Protein AF-A0A945L6Y2-F1 (afdb_monomer_lite)

Sequence (83 aa):
MNNNKSHMKFSGLYKGLLAFAVAGAPGLMAQDDDEKVFELSPFSISADDNEGYRALSTLAGTRLKTPLTDIAGAVQVVTEQFL

Foldseek 3Di:
DDDDDDDDDPDPPVVVVVVVVVVPPPPPPPDDPDPDDDDDDDDDDDPDCADQQDDQFDCPPPVDTGGPVPDPDDDDDGDPNND

Structure (mmCIF, N/CA/C/O backbone):
data_AF-A0A945L6Y2-F1
#
_entry.id   AF-A0A945L6Y2-F1
#
loop_
_atom_site.group_PDB
_atom_site.id
_atom_site.type_symbol
_atom_site.label_atom_id
_atom_site.label_alt_id
_atom_site.label_comp_id
_atom_site.label_asym_id
_atom_site.label_entity_id
_atom_site.label_seq_id
_atom_site.pdbx_PDB_ins_code
_atom_site.Cartn_x
_atom_site.Cartn_y
_atom_site.Cartn_z
_atom_site.occupancy
_atom_site.B_iso_or_equiv
_atom_site.auth_seq_id
_atom_site.auth_comp_id
_atom_site.auth_asym_id
_atom_site.auth_atom_id
_atom_site.pdbx_PDB_model_num
ATOM 1 N N . MET A 1 1 ? 16.966 10.640 -93.439 1.00 38.88 1 MET A N 1
ATOM 2 C CA . MET A 1 1 ? 16.850 11.179 -92.067 1.00 38.88 1 MET A CA 1
ATOM 3 C C . MET A 1 1 ? 15.414 11.022 -91.603 1.00 38.88 1 MET A C 1
ATOM 5 O O . MET A 1 1 ? 14.557 11.690 -92.157 1.00 38.88 1 MET A O 1
ATOM 9 N N . ASN A 1 2 ? 15.145 10.125 -90.653 1.00 44.22 2 ASN A N 1
ATOM 10 C CA . ASN A 1 2 ? 13.837 10.011 -90.007 1.00 44.22 2 ASN A CA 1
ATOM 11 C C . ASN A 1 2 ? 14.067 10.050 -88.494 1.00 44.22 2 ASN A C 1
ATOM 13 O O . ASN A 1 2 ? 14.774 9.199 -87.957 1.00 44.22 2 ASN A O 1
ATOM 17 N N . ASN A 1 3 ? 13.514 11.064 -87.828 1.00 57.78 3 ASN A N 1
ATOM 18 C CA . ASN A 1 3 ? 13.828 11.403 -86.443 1.00 57.78 3 ASN A CA 1
ATOM 19 C C . ASN A 1 3 ? 12.572 11.195 -85.586 1.00 57.78 3 ASN A C 1
ATOM 21 O O . ASN A 1 3 ? 11.832 12.142 -85.333 1.00 57.78 3 ASN A O 1
ATOM 25 N N . ASN A 1 4 ? 12.318 9.968 -85.133 1.00 56.22 4 ASN A N 1
ATOM 26 C CA . ASN A 1 4 ? 11.300 9.717 -84.112 1.00 56.22 4 ASN A CA 1
ATOM 27 C C . ASN A 1 4 ? 11.993 9.557 -82.752 1.00 56.22 4 ASN A C 1
ATOM 29 O O . ASN A 1 4 ? 12.600 8.523 -82.481 1.00 56.22 4 ASN A O 1
ATOM 33 N N . LYS A 1 5 ? 11.937 10.593 -81.908 1.00 58.41 5 LYS A N 1
ATOM 34 C CA . LYS A 1 5 ? 12.328 10.500 -80.494 1.00 58.41 5 LYS A CA 1
ATOM 35 C C . LYS A 1 5 ? 11.086 10.176 -79.667 1.00 58.41 5 LYS A C 1
ATOM 37 O O . LYS A 1 5 ? 10.269 11.052 -79.394 1.00 58.41 5 LYS A O 1
ATOM 42 N N . SER A 1 6 ? 10.972 8.920 -79.245 1.00 59.06 6 SER A N 1
ATOM 43 C CA . SER A 1 6 ? 9.959 8.455 -78.297 1.00 59.06 6 SER A CA 1
ATOM 44 C C . SER A 1 6 ? 10.255 8.983 -76.890 1.00 59.06 6 SER A C 1
ATOM 46 O O . SER A 1 6 ? 11.280 8.647 -76.296 1.00 59.06 6 SER A O 1
ATOM 48 N N . HIS A 1 7 ? 9.358 9.799 -76.339 1.00 59.12 7 HIS A N 1
ATOM 49 C CA . HIS A 1 7 ? 9.484 10.356 -74.992 1.00 59.12 7 HIS A CA 1
ATOM 50 C C . HIS A 1 7 ? 8.834 9.406 -73.970 1.00 59.12 7 HIS A C 1
ATOM 52 O O . HIS A 1 7 ? 7.616 9.411 -73.793 1.00 59.12 7 HIS A O 1
ATOM 58 N N . MET A 1 8 ? 9.629 8.567 -73.302 1.00 55.22 8 MET A N 1
ATOM 59 C CA . MET A 1 8 ? 9.122 7.655 -72.268 1.00 55.22 8 MET A CA 1
ATOM 60 C C . MET A 1 8 ? 8.891 8.399 -70.942 1.00 55.22 8 MET A C 1
ATOM 62 O O . MET A 1 8 ? 9.821 8.957 -70.364 1.00 55.22 8 MET A O 1
ATOM 66 N N . LYS A 1 9 ? 7.646 8.421 -70.443 1.00 62.25 9 LYS A N 1
ATOM 67 C CA . LYS A 1 9 ? 7.285 8.997 -69.133 1.00 62.25 9 LYS A CA 1
ATOM 68 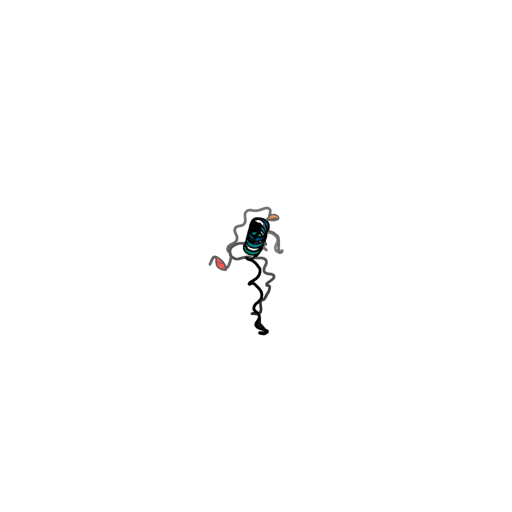C C . LYS A 1 9 ? 7.337 7.916 -68.045 1.00 62.25 9 LYS A C 1
ATOM 70 O O . LYS A 1 9 ? 6.401 7.140 -67.912 1.00 62.25 9 LYS A O 1
ATOM 75 N N . PHE A 1 10 ? 8.411 7.889 -67.252 1.00 56.94 10 PHE A N 1
ATOM 76 C CA . PHE A 1 10 ? 8.649 6.883 -66.198 1.00 56.94 10 PHE A CA 1
ATOM 77 C C . PHE A 1 10 ? 8.371 7.402 -64.765 1.00 56.94 10 PHE A C 1
ATOM 79 O O . PHE A 1 10 ? 9.032 7.021 -63.806 1.00 56.94 10 PHE A O 1
ATOM 86 N N . SER A 1 11 ? 7.428 8.334 -64.588 1.00 61.34 11 SER A N 1
ATOM 87 C CA . SER A 1 11 ? 7.353 9.172 -63.374 1.00 61.34 11 SER A CA 1
ATOM 88 C C . SER A 1 11 ? 6.346 8.740 -62.297 1.00 61.34 11 SER A C 1
ATOM 90 O O . SER A 1 11 ? 6.318 9.360 -61.234 1.00 61.34 11 SER A O 1
ATOM 92 N N . GLY A 1 12 ? 5.512 7.725 -62.549 1.00 61.75 12 GLY A N 1
ATOM 93 C CA . GLY A 1 12 ? 4.406 7.355 -61.650 1.00 61.75 12 GLY A CA 1
ATOM 94 C C . GLY A 1 12 ? 4.808 6.417 -60.509 1.00 61.75 12 GLY A C 1
ATOM 95 O O . GLY A 1 12 ? 4.581 6.727 -59.343 1.00 61.75 12 GLY A O 1
ATOM 96 N N . LEU A 1 13 ? 5.446 5.287 -60.836 1.00 62.25 13 LEU A N 1
ATOM 97 C CA . LEU A 1 13 ? 5.741 4.230 -59.857 1.00 62.25 13 LEU A CA 1
ATOM 98 C C . LEU A 1 13 ? 6.840 4.619 -58.857 1.00 62.25 13 LEU A C 1
ATOM 100 O O . LEU A 1 13 ? 6.746 4.301 -57.675 1.00 62.25 13 LEU A O 1
ATOM 104 N N . TYR A 1 14 ? 7.861 5.348 -59.317 1.00 61.50 14 TYR A N 1
ATOM 105 C CA . TYR A 1 14 ? 9.008 5.723 -58.484 1.00 61.50 14 TYR A CA 1
ATOM 106 C C . TYR A 1 14 ? 8.617 6.661 -57.332 1.00 61.50 14 TYR A C 1
ATOM 108 O O . TYR A 1 14 ? 9.154 6.565 -56.232 1.00 61.50 14 TYR A O 1
ATOM 116 N N . LYS A 1 15 ? 7.625 7.534 -57.556 1.00 63.00 15 LYS A N 1
ATOM 117 C CA . LYS A 1 15 ? 7.127 8.455 -56.525 1.00 63.00 15 LYS A CA 1
ATOM 118 C C . LYS A 1 15 ? 6.343 7.736 -55.426 1.00 63.00 15 LYS A C 1
ATOM 120 O O . LYS A 1 15 ? 6.480 8.095 -54.262 1.00 63.00 15 LYS A O 1
ATOM 125 N N . GLY A 1 16 ? 5.559 6.715 -55.782 1.00 68.25 16 GLY A N 1
ATOM 126 C CA . GLY A 1 16 ? 4.817 5.906 -54.809 1.00 68.25 16 GLY A CA 1
ATOM 127 C C . GLY A 1 16 ? 5.737 5.059 -53.929 1.00 68.25 16 GLY A C 1
ATOM 128 O O . GLY A 1 16 ? 5.541 4.988 -52.719 1.00 68.25 16 GLY A O 1
ATOM 129 N N . LEU A 1 17 ? 6.791 4.489 -54.520 1.00 69.19 17 LEU A N 1
ATOM 130 C CA . LEU A 1 17 ? 7.779 3.694 -53.789 1.00 69.19 17 LEU A CA 1
ATOM 131 C C . LEU A 1 17 ? 8.615 4.555 -52.827 1.00 69.19 17 LEU A C 1
ATOM 133 O O . LEU A 1 17 ? 8.851 4.150 -51.691 1.00 69.19 17 LEU A O 1
ATOM 137 N N . LEU A 1 18 ? 8.981 5.776 -53.234 1.00 69.94 18 LEU A N 1
ATOM 138 C CA . LEU A 1 18 ? 9.675 6.729 -52.364 1.00 69.94 18 LEU A CA 1
ATOM 139 C C . LEU A 1 18 ? 8.801 7.180 -51.176 1.00 69.94 18 LEU A C 1
ATOM 141 O O . LEU A 1 18 ? 9.295 7.295 -50.058 1.00 69.94 18 LEU A O 1
ATOM 145 N N . ALA A 1 19 ? 7.500 7.396 -51.396 1.00 68.25 19 ALA A N 1
ATOM 146 C CA . ALA A 1 19 ? 6.566 7.772 -50.332 1.00 68.25 19 ALA A CA 1
ATOM 147 C C . ALA A 1 19 ? 6.356 6.644 -49.304 1.00 68.25 19 ALA A C 1
ATOM 149 O O . ALA A 1 19 ? 6.270 6.914 -48.107 1.00 68.25 19 ALA A O 1
ATOM 150 N N . PHE A 1 20 ? 6.331 5.383 -49.750 1.00 67.00 20 PHE A N 1
ATOM 151 C CA . PHE A 1 20 ? 6.235 4.223 -48.860 1.00 67.00 20 PHE A CA 1
ATOM 152 C C . PHE A 1 20 ? 7.508 4.028 -48.020 1.00 67.00 20 PHE A C 1
ATOM 154 O O . PHE A 1 20 ? 7.421 3.751 -46.826 1.00 67.00 20 PHE A O 1
ATOM 161 N N . ALA A 1 21 ? 8.687 4.251 -48.613 1.00 65.62 21 ALA A N 1
ATOM 162 C CA . ALA A 1 21 ? 9.965 4.159 -47.906 1.00 65.62 21 ALA A CA 1
ATOM 163 C C . ALA A 1 21 ? 10.120 5.225 -46.804 1.00 65.62 21 ALA A C 1
ATOM 165 O O . ALA A 1 21 ? 10.652 4.932 -45.737 1.00 65.62 21 ALA A O 1
ATOM 166 N N . VAL A 1 22 ? 9.622 6.447 -47.027 1.00 66.88 22 VAL A N 1
ATOM 167 C CA . VAL A 1 22 ? 9.688 7.531 -46.028 1.00 66.88 22 VAL A CA 1
ATOM 168 C C . VAL A 1 22 ? 8.664 7.345 -44.900 1.00 66.88 22 VAL A C 1
ATOM 170 O O . VAL A 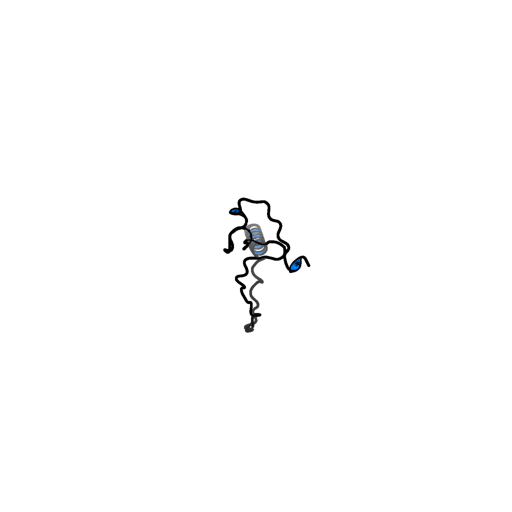1 22 ? 8.971 7.642 -43.749 1.00 66.88 22 VAL A O 1
ATOM 173 N N . ALA A 1 23 ? 7.469 6.817 -45.187 1.00 67.19 23 ALA A N 1
ATOM 174 C CA . ALA A 1 23 ? 6.427 6.620 -44.173 1.00 67.19 23 ALA A CA 1
ATOM 175 C C . ALA A 1 23 ? 6.736 5.485 -43.172 1.00 67.19 23 ALA A C 1
ATOM 177 O O . ALA A 1 23 ? 6.273 5.536 -42.035 1.00 67.19 23 ALA A O 1
ATOM 178 N N . GLY A 1 24 ? 7.529 4.481 -43.567 1.00 63.84 24 GLY A N 1
ATOM 179 C CA . GLY A 1 24 ? 7.949 3.367 -42.702 1.00 63.84 24 GLY A CA 1
ATOM 180 C C . GLY A 1 24 ? 9.191 3.640 -41.842 1.00 63.84 24 GLY A C 1
ATOM 181 O O . GLY A 1 24 ? 9.595 2.782 -41.063 1.00 63.84 24 GLY A O 1
ATOM 182 N N . ALA A 1 25 ? 9.798 4.825 -41.960 1.00 62.91 25 ALA A N 1
ATOM 183 C CA . ALA A 1 25 ? 11.076 5.147 -41.331 1.00 62.91 25 ALA A CA 1
ATOM 184 C C . ALA A 1 25 ? 11.095 5.417 -39.803 1.00 62.91 25 ALA A C 1
ATOM 186 O O . ALA A 1 25 ? 12.194 5.329 -39.250 1.00 62.91 25 ALA A O 1
ATOM 187 N N . PRO A 1 26 ? 9.995 5.714 -39.065 1.00 66.00 26 PRO A N 1
ATOM 188 C CA . PRO A 1 26 ? 10.118 6.155 -37.667 1.00 66.00 26 PRO A CA 1
ATOM 189 C C . PRO A 1 26 ? 10.521 5.059 -36.653 1.00 66.00 26 PRO A C 1
ATOM 191 O O . PRO A 1 26 ? 10.435 5.294 -35.454 1.00 66.00 26 PRO A O 1
ATOM 194 N N . GLY A 1 27 ? 10.990 3.887 -37.098 1.00 63.28 27 GLY A N 1
ATOM 195 C CA . GLY A 1 27 ? 11.509 2.815 -36.234 1.00 63.28 27 GLY A CA 1
ATOM 196 C C . GLY A 1 27 ? 12.877 2.247 -36.632 1.00 63.28 27 GLY A C 1
ATOM 197 O O . GLY A 1 27 ? 13.362 1.345 -35.959 1.00 63.28 27 GLY A O 1
ATOM 198 N N . LEU A 1 28 ? 13.509 2.744 -37.705 1.00 61.16 28 LEU A N 1
ATOM 199 C CA . LEU A 1 28 ? 14.781 2.190 -38.204 1.00 61.16 28 LEU A CA 1
ATOM 200 C C . LEU A 1 28 ? 16.024 2.697 -37.451 1.00 61.16 28 LEU A C 1
ATOM 202 O O . LEU A 1 28 ? 17.097 2.138 -37.622 1.00 61.16 28 LEU A O 1
ATOM 206 N N . MET A 1 29 ? 15.882 3.722 -36.606 1.00 63.34 29 MET A N 1
ATOM 207 C CA . MET A 1 29 ? 16.996 4.366 -35.888 1.00 63.34 29 MET A CA 1
ATOM 208 C C . MET A 1 29 ? 17.188 3.835 -34.455 1.00 63.34 29 MET A C 1
ATOM 210 O O . MET A 1 29 ? 17.825 4.489 -33.640 1.00 63.34 29 MET A O 1
ATOM 214 N N . ALA A 1 30 ? 16.572 2.699 -34.107 1.00 64.00 30 ALA A N 1
ATOM 215 C CA . ALA A 1 30 ? 16.605 2.150 -32.747 1.00 64.00 30 ALA A CA 1
ATOM 216 C C . ALA A 1 30 ? 17.805 1.223 -32.474 1.00 64.00 30 ALA A C 1
ATOM 218 O O . ALA A 1 30 ? 17.971 0.768 -31.345 1.00 64.00 30 ALA A O 1
ATOM 219 N N . GLN A 1 31 ? 18.609 0.912 -33.494 1.00 67.88 31 GLN A N 1
ATOM 220 C CA . GLN A 1 31 ? 19.825 0.117 -33.350 1.00 67.88 31 GLN A CA 1
ATOM 221 C C . GLN A 1 31 ? 21.025 1.061 -33.411 1.00 67.88 31 GLN A C 1
ATOM 223 O O . GLN A 1 31 ? 21.328 1.606 -34.467 1.00 67.88 31 GLN A O 1
ATOM 228 N N . ASP A 1 32 ? 21.652 1.292 -32.257 1.00 67.25 32 ASP A N 1
ATOM 229 C CA . ASP A 1 32 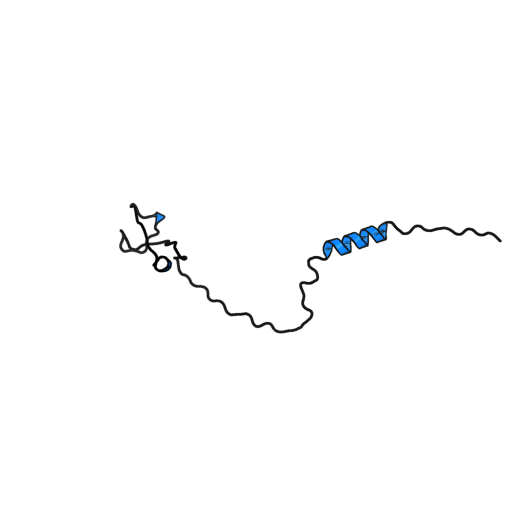? 23.010 1.836 -32.197 1.00 67.25 32 ASP A CA 1
ATOM 230 C C . ASP A 1 32 ? 23.947 0.776 -32.805 1.00 67.25 32 ASP A C 1
ATOM 232 O O . ASP A 1 32 ? 23.938 -0.373 -32.362 1.00 67.25 32 ASP A O 1
ATOM 236 N N . ASP A 1 33 ? 24.733 1.148 -33.820 1.00 66.56 33 ASP A N 1
ATOM 237 C CA . ASP A 1 33 ? 25.747 0.283 -34.464 1.00 66.56 33 ASP A CA 1
ATOM 238 C C . ASP A 1 33 ? 26.979 0.049 -33.563 1.00 66.56 33 ASP A C 1
ATOM 240 O O . ASP A 1 33 ? 27.905 -0.685 -33.914 1.00 66.56 33 ASP A O 1
ATOM 244 N N . ASP A 1 34 ? 27.002 0.673 -32.385 1.00 70.75 34 ASP A N 1
ATOM 245 C CA . ASP A 1 34 ? 28.058 0.501 -31.405 1.00 70.75 34 ASP A CA 1
ATOM 246 C C . ASP A 1 34 ? 27.861 -0.829 -30.658 1.00 70.75 34 ASP A C 1
ATOM 248 O O . ASP A 1 34 ? 26.944 -0.983 -29.849 1.00 70.75 34 ASP A O 1
ATOM 252 N N . GLU A 1 35 ? 28.782 -1.779 -30.854 1.00 72.81 35 GLU A N 1
ATOM 253 C CA . GLU A 1 35 ? 28.930 -3.026 -30.073 1.00 72.81 35 GLU A CA 1
ATOM 254 C C . GLU A 1 35 ? 29.391 -2.746 -28.624 1.00 72.81 35 GLU A C 1
ATOM 256 O O . GLU A 1 35 ? 30.299 -3.372 -28.070 1.00 72.81 35 GLU A O 1
ATOM 261 N N . LYS A 1 36 ? 28.795 -1.741 -27.986 1.00 80.12 36 LYS A N 1
ATOM 262 C CA . LYS A 1 36 ? 29.100 -1.318 -26.631 1.00 80.12 36 LYS A CA 1
ATOM 263 C C . LYS A 1 36 ? 28.278 -2.148 -25.657 1.00 80.12 36 LYS A C 1
ATOM 265 O O . LYS A 1 36 ? 27.052 -2.148 -25.680 1.00 80.12 36 LYS A O 1
ATOM 270 N N . VAL A 1 37 ? 28.965 -2.851 -24.765 1.00 84.44 37 VAL A N 1
ATOM 271 C CA . VAL A 1 37 ? 28.319 -3.571 -23.665 1.00 84.44 37 VAL A CA 1
ATOM 272 C C . VAL A 1 37 ? 27.730 -2.546 -22.692 1.00 84.44 37 VAL A C 1
ATOM 274 O O . VAL A 1 37 ? 28.466 -1.751 -22.106 1.00 84.44 37 VAL A O 1
ATOM 277 N N . PHE A 1 38 ? 26.406 -2.558 -22.531 1.00 83.31 38 PHE A N 1
ATOM 278 C CA . PHE A 1 38 ? 25.701 -1.711 -21.572 1.00 83.31 38 PHE A CA 1
ATOM 279 C C . PHE A 1 38 ? 25.562 -2.433 -20.233 1.00 83.31 38 PHE A C 1
ATOM 281 O O . PHE A 1 38 ? 24.979 -3.515 -20.153 1.00 83.31 38 PHE A O 1
ATOM 288 N N . GLU A 1 39 ? 26.070 -1.815 -19.172 1.00 87.88 39 GLU A N 1
ATOM 289 C CA . GLU A 1 39 ? 25.778 -2.237 -17.807 1.00 87.88 39 GLU A CA 1
ATOM 290 C C . GLU A 1 39 ? 24.489 -1.551 -17.345 1.00 87.88 39 GLU A C 1
ATOM 292 O O . GLU A 1 39 ? 24.386 -0.322 -17.343 1.00 87.88 39 GLU A O 1
ATOM 297 N N . LEU A 1 40 ? 23.481 -2.350 -16.994 1.00 90.94 40 LEU A N 1
ATOM 298 C CA . LEU A 1 40 ? 22.210 -1.839 -16.495 1.00 90.94 40 LEU A CA 1
ATOM 299 C C . LEU A 1 40 ? 22.308 -1.551 -15.000 1.00 90.94 40 LEU A C 1
ATOM 301 O O . LEU A 1 40 ? 22.924 -2.304 -14.246 1.00 90.94 40 LEU A O 1
ATOM 305 N N . SER A 1 41 ? 21.636 -0.488 -14.561 1.00 92.88 41 SER A N 1
ATOM 306 C CA . SER A 1 41 ? 21.450 -0.251 -13.133 1.00 92.88 41 SER A CA 1
ATOM 307 C C . SER A 1 41 ? 20.675 -1.417 -12.510 1.00 92.88 41 SER A C 1
ATOM 309 O O . SER A 1 41 ? 19.660 -1.842 -13.074 1.00 92.88 41 SER A O 1
ATOM 311 N N . PRO A 1 42 ? 21.110 -1.936 -11.349 1.00 92.38 42 PRO A N 1
ATOM 312 C CA . PRO A 1 42 ? 20.346 -2.950 -10.646 1.00 92.38 42 PRO A CA 1
ATOM 313 C C . PRO A 1 42 ? 19.015 -2.360 -10.172 1.00 92.38 42 PRO A C 1
ATOM 315 O O . PRO A 1 42 ? 18.922 -1.175 -9.848 1.00 92.38 42 PRO A O 1
ATOM 318 N N . PHE A 1 43 ? 17.997 -3.207 -10.075 1.00 92.12 43 PHE A N 1
ATOM 319 C CA . PHE A 1 43 ? 16.740 -2.876 -9.414 1.00 92.12 43 PHE A CA 1
ATOM 320 C C . PHE A 1 43 ? 16.415 -3.936 -8.363 1.00 92.12 43 PHE A C 1
ATOM 322 O O . PHE A 1 43 ? 16.800 -5.100 -8.494 1.00 92.12 43 PHE A O 1
ATOM 329 N N . SER A 1 44 ? 15.703 -3.532 -7.315 1.00 88.75 44 SER A N 1
ATOM 330 C CA . SER A 1 44 ? 15.126 -4.435 -6.323 1.00 88.75 44 SER A CA 1
ATOM 331 C C . SER A 1 44 ? 13.605 -4.398 -6.415 1.00 88.75 44 SER A C 1
ATOM 333 O O . SER A 1 44 ? 13.009 -3.372 -6.740 1.00 88.75 44 SER A O 1
ATOM 335 N N . ILE A 1 45 ? 12.974 -5.535 -6.134 1.00 89.19 45 ILE A N 1
ATOM 336 C CA . ILE A 1 45 ? 11.522 -5.642 -6.002 1.00 89.19 45 ILE A CA 1
ATOM 337 C C . ILE A 1 45 ? 11.231 -5.827 -4.516 1.00 89.19 45 ILE A C 1
ATOM 339 O O . ILE A 1 45 ? 11.713 -6.783 -3.907 1.00 89.19 45 ILE A O 1
ATOM 343 N N . SER A 1 46 ? 10.450 -4.916 -3.944 1.00 84.62 46 SER A N 1
ATOM 344 C CA . SER A 1 46 ? 9.944 -5.033 -2.576 1.00 84.62 46 SER A CA 1
ATOM 345 C C . SER A 1 46 ? 8.529 -5.601 -2.608 1.00 84.62 46 SER A C 1
ATOM 347 O O . SER A 1 46 ? 7.696 -5.130 -3.376 1.00 84.62 46 SER A O 1
ATOM 349 N N . ALA A 1 47 ? 8.253 -6.596 -1.766 1.00 82.25 47 ALA A N 1
ATOM 350 C CA . ALA A 1 47 ? 6.909 -7.138 -1.556 1.00 82.25 47 ALA A CA 1
ATOM 351 C C . ALA A 1 47 ? 6.205 -6.413 -0.394 1.00 82.25 47 ALA A C 1
ATOM 353 O O . ALA A 1 47 ? 5.714 -7.055 0.533 1.00 82.25 47 ALA A O 1
ATOM 354 N N . ASP A 1 48 ? 6.256 -5.078 -0.397 1.00 83.75 48 ASP A N 1
ATOM 355 C CA . ASP A 1 48 ? 5.490 -4.283 0.563 1.00 83.75 48 ASP A CA 1
ATOM 356 C C . ASP A 1 48 ? 4.044 -4.185 0.072 1.00 83.75 48 ASP A C 1
ATOM 358 O O . ASP A 1 48 ? 3.796 -3.919 -1.103 1.00 83.75 48 ASP A O 1
ATOM 362 N N . ASP A 1 49 ? 3.096 -4.423 0.971 1.00 79.81 49 ASP A N 1
ATOM 363 C CA . ASP A 1 49 ? 1.674 -4.337 0.648 1.00 79.81 49 ASP A CA 1
ATOM 364 C C . ASP A 1 49 ? 1.156 -2.895 0.726 1.00 79.81 49 ASP A C 1
ATOM 366 O O . ASP A 1 49 ? 0.049 -2.612 0.275 1.00 79.81 49 ASP A O 1
ATOM 370 N N . ASN A 1 50 ? 1.910 -1.977 1.333 1.00 81.69 50 ASN A N 1
ATOM 371 C CA . ASN A 1 50 ? 1.508 -0.589 1.490 1.00 81.69 50 ASN A CA 1
ATOM 372 C C . ASN A 1 50 ? 2.282 0.302 0.513 1.00 81.69 50 ASN A C 1
ATOM 374 O O . ASN A 1 50 ? 3.510 0.331 0.498 1.00 81.69 50 ASN A O 1
ATOM 378 N N . GLU A 1 51 ? 1.550 1.100 -0.263 1.00 86.19 51 GLU A N 1
ATOM 379 C CA . GLU A 1 51 ? 2.132 2.066 -1.195 1.00 86.19 51 GLU A CA 1
ATOM 380 C C . GLU A 1 51 ? 1.800 3.494 -0.749 1.00 86.19 51 GLU A C 1
ATOM 382 O O . GLU A 1 51 ? 0.671 3.978 -0.894 1.00 86.19 51 GLU A O 1
ATOM 387 N N . GLY A 1 52 ? 2.797 4.188 -0.191 1.00 87.62 52 GLY A N 1
ATOM 388 C CA . GLY A 1 52 ? 2.689 5.583 0.242 1.00 87.62 52 GLY A CA 1
ATOM 389 C C . GLY A 1 52 ? 1.577 5.806 1.273 1.00 87.62 52 GLY A C 1
ATOM 390 O O . GLY A 1 52 ? 1.680 5.395 2.425 1.00 87.62 52 GLY A O 1
ATOM 391 N N . TYR A 1 53 ? 0.499 6.476 0.864 1.00 90.31 53 TYR A N 1
ATOM 392 C CA . TYR A 1 53 ? -0.652 6.787 1.728 1.00 90.31 53 TYR A CA 1
A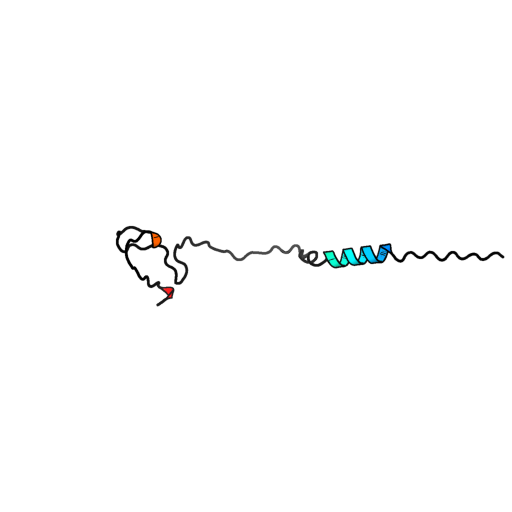TOM 393 C C . TYR A 1 53 ? -1.706 5.675 1.785 1.00 90.31 53 TYR A C 1
ATOM 395 O O . TYR A 1 53 ? -2.731 5.821 2.453 1.00 90.31 53 TYR A O 1
ATOM 403 N N . ARG A 1 54 ? -1.509 4.580 1.044 1.00 88.50 54 ARG A N 1
ATOM 404 C CA . ARG A 1 54 ? -2.489 3.502 0.914 1.00 88.50 54 ARG A CA 1
ATOM 405 C C . ARG A 1 54 ? -2.041 2.290 1.715 1.00 88.50 54 ARG A C 1
ATOM 407 O O . ARG A 1 54 ? -1.142 1.567 1.299 1.00 88.50 54 ARG A O 1
ATOM 414 N N . ALA A 1 55 ? -2.726 2.050 2.828 1.00 91.62 55 ALA A N 1
ATOM 415 C CA . ALA A 1 55 ? -2.643 0.781 3.537 1.00 91.62 55 ALA A CA 1
ATOM 416 C C . ALA A 1 55 ? -3.642 -0.227 2.946 1.00 91.62 55 ALA A C 1
ATOM 418 O O . ALA A 1 55 ? -4.772 0.150 2.636 1.00 91.62 55 ALA A O 1
ATOM 419 N N . LEU A 1 56 ? -3.252 -1.499 2.809 1.00 91.00 56 LEU A N 1
ATOM 420 C CA . LEU A 1 56 ? -4.139 -2.566 2.305 1.00 91.00 56 LEU A CA 1
ATOM 421 C C . LEU A 1 56 ? -4.681 -3.488 3.403 1.00 91.00 56 LEU A C 1
ATOM 423 O O . LEU A 1 56 ? -5.761 -4.066 3.258 1.00 91.00 56 LEU A O 1
ATOM 427 N N . SER A 1 57 ? -3.953 -3.625 4.511 1.00 92.31 57 SER A N 1
ATOM 428 C CA . SER A 1 57 ? -4.317 -4.517 5.613 1.00 92.31 57 SER A CA 1
ATOM 429 C C . SER A 1 57 ? -4.079 -3.873 6.976 1.00 92.31 57 SER A C 1
ATOM 431 O O . SER A 1 57 ? -3.326 -2.909 7.107 1.00 92.31 57 SER A O 1
ATOM 433 N N . THR A 1 58 ? -4.745 -4.398 8.002 1.00 91.38 58 THR A N 1
ATOM 434 C CA . THR A 1 58 ? -4.596 -3.945 9.386 1.00 91.38 58 THR A CA 1
ATOM 435 C C . THR A 1 58 ? -4.618 -5.117 10.361 1.00 91.38 58 THR A C 1
ATOM 437 O O . THR A 1 58 ? -5.181 -6.172 10.073 1.00 91.38 58 THR A O 1
ATOM 440 N N . LEU A 1 59 ? -4.002 -4.916 11.528 1.00 91.06 59 LEU A N 1
ATOM 441 C CA . LEU A 1 59 ? -4.140 -5.777 12.709 1.00 91.06 59 LEU A CA 1
ATOM 442 C C . LEU A 1 59 ? -5.281 -5.315 13.633 1.00 91.06 59 LEU A C 1
ATOM 444 O O . LEU A 1 59 ? -5.630 -6.015 14.589 1.00 91.06 59 LEU A O 1
ATOM 448 N N . ALA A 1 60 ? -5.847 -4.130 13.380 1.00 87.69 60 ALA A N 1
ATOM 449 C CA . ALA A 1 60 ? -6.941 -3.583 14.167 1.00 87.69 60 ALA A CA 1
ATOM 450 C C . ALA A 1 60 ? -8.211 -4.438 14.013 1.00 87.69 60 ALA A C 1
ATOM 452 O O . ALA A 1 60 ? -8.547 -4.898 12.926 1.00 87.69 60 ALA A O 1
ATOM 453 N N . GLY A 1 61 ? -8.926 -4.653 15.118 1.00 84.38 61 GLY A N 1
ATOM 454 C CA . GLY A 1 61 ? -10.165 -5.438 15.150 1.00 84.38 61 GLY A CA 1
ATOM 455 C C . GLY A 1 61 ? -9.951 -6.939 15.364 1.00 84.38 61 GLY A C 1
ATOM 456 O O . GLY A 1 61 ? -10.504 -7.493 16.311 1.00 84.38 61 GLY A O 1
ATOM 457 N N . THR A 1 62 ? -9.124 -7.599 14.547 1.00 88.88 62 THR A N 1
ATOM 458 C CA . THR A 1 62 ? -9.004 -9.076 14.540 1.00 88.88 62 THR A CA 1
ATOM 459 C C . THR A 1 62 ? -7.714 -9.618 15.161 1.00 88.88 62 THR A C 1
ATOM 461 O O . THR A 1 62 ? -7.629 -10.819 15.411 1.00 88.88 62 THR A O 1
ATOM 464 N N . ARG A 1 63 ? -6.708 -8.767 15.426 1.00 91.81 63 ARG A N 1
ATOM 465 C CA . ARG A 1 63 ? -5.337 -9.166 15.832 1.00 91.81 63 ARG A CA 1
ATOM 466 C C . ARG A 1 63 ? -4.617 -10.072 14.826 1.00 91.81 63 ARG A C 1
ATOM 468 O O . ARG A 1 63 ? -3.580 -10.645 15.147 1.00 91.81 63 ARG A O 1
ATOM 475 N N . LEU A 1 64 ? -5.141 -10.181 13.614 1.00 92.25 64 LEU A N 1
ATOM 476 C CA . LEU A 1 64 ? -4.528 -10.874 12.491 1.00 92.25 64 LEU A CA 1
ATOM 477 C C . LEU A 1 64 ? -4.403 -9.887 11.339 1.00 92.25 64 LEU A C 1
ATOM 479 O O . LEU A 1 64 ? -5.205 -8.961 11.229 1.00 92.25 64 LEU A O 1
ATOM 483 N N . LYS A 1 65 ? -3.423 -10.099 10.459 1.00 92.25 65 LYS A N 1
ATOM 484 C CA . LYS A 1 65 ? -3.307 -9.321 9.224 1.00 92.25 65 LYS A CA 1
ATOM 485 C C . LYS A 1 65 ? -4.556 -9.557 8.374 1.00 92.25 65 LYS A C 1
ATOM 487 O O . LYS A 1 65 ? -4.714 -10.628 7.798 1.00 92.25 65 LYS A O 1
ATOM 492 N N . THR A 1 66 ? -5.442 -8.567 8.342 1.00 93.12 66 THR A N 1
ATOM 493 C CA . THR A 1 66 ? -6.758 -8.662 7.702 1.00 93.12 66 THR A CA 1
ATOM 494 C C . THR A 1 66 ? -6.886 -7.571 6.643 1.00 93.12 66 THR A C 1
ATOM 496 O O . THR A 1 66 ? -6.532 -6.423 6.939 1.00 93.12 66 THR A O 1
ATOM 499 N N . PRO A 1 67 ? -7.357 -7.886 5.423 1.00 93.00 67 PRO A N 1
ATOM 500 C CA . PRO A 1 67 ? -7.649 -6.875 4.412 1.00 93.00 67 PRO A CA 1
ATOM 501 C C . PRO A 1 67 ? -8.648 -5.840 4.934 1.00 93.00 67 PRO A C 1
ATOM 503 O O . PRO A 1 67 ? -9.608 -6.187 5.621 1.00 93.00 67 PRO A O 1
ATOM 506 N N . LEU A 1 68 ? -8.458 -4.563 4.591 1.00 91.62 68 LEU A N 1
ATOM 507 C CA . LEU A 1 68 ? -9.369 -3.495 5.033 1.00 91.62 68 LEU A CA 1
ATOM 508 C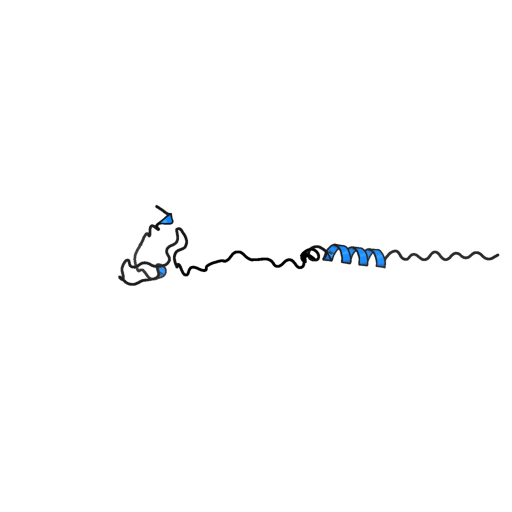 C . LEU A 1 68 ? -10.801 -3.668 4.501 1.00 91.62 68 LEU A C 1
ATOM 510 O O . LEU A 1 68 ? -11.741 -3.197 5.133 1.00 91.62 68 LEU A O 1
ATOM 514 N N . THR A 1 69 ? -10.974 -4.365 3.375 1.00 91.38 69 THR A N 1
ATOM 515 C CA . THR A 1 69 ? -12.288 -4.706 2.803 1.00 91.38 69 THR A CA 1
ATOM 516 C C . THR A 1 69 ? -13.109 -5.635 3.689 1.00 91.38 69 THR A C 1
ATOM 518 O O . THR A 1 69 ? -14.332 -5.656 3.573 1.00 91.38 69 THR A O 1
ATOM 521 N N . ASP A 1 70 ? -12.448 -6.377 4.578 1.00 92.44 70 ASP A N 1
ATOM 522 C CA . ASP A 1 70 ? -13.060 -7.451 5.360 1.00 92.44 70 ASP A CA 1
ATOM 523 C C . ASP A 1 70 ? -13.331 -7.013 6.812 1.00 92.44 70 ASP A C 1
ATOM 525 O O . ASP A 1 70 ? -13.821 -7.788 7.636 1.00 92.44 70 ASP A O 1
ATOM 529 N N . ILE A 1 71 ? -13.025 -5.756 7.147 1.00 91.31 71 ILE A N 1
ATOM 530 C CA . ILE A 1 71 ? -13.263 -5.182 8.470 1.00 91.31 71 ILE A CA 1
ATOM 531 C C . ILE A 1 71 ? -14.697 -4.646 8.548 1.00 91.31 71 ILE A C 1
ATOM 533 O O . ILE A 1 71 ? -15.067 -3.690 7.872 1.00 91.31 71 ILE A O 1
ATOM 537 N N . ALA A 1 72 ? -15.500 -5.213 9.451 1.00 89.31 72 ALA A N 1
ATOM 538 C CA . ALA A 1 72 ? -16.879 -4.786 9.712 1.00 89.31 72 ALA A CA 1
ATOM 539 C C . ALA A 1 72 ? -16.969 -3.515 10.592 1.00 89.31 72 ALA A C 1
ATOM 541 O O . ALA A 1 72 ? -17.757 -3.453 11.535 1.00 89.31 72 ALA A O 1
ATOM 542 N N . GLY A 1 73 ? -16.134 -2.508 10.328 1.00 87.94 73 GLY A N 1
ATOM 543 C CA . GLY A 1 73 ? -16.067 -1.275 11.111 1.00 87.94 73 GLY A CA 1
ATOM 544 C C . GLY A 1 73 ? -15.356 -0.140 10.379 1.00 87.94 73 GLY A C 1
ATOM 545 O O . GLY A 1 73 ? -14.542 -0.370 9.489 1.00 87.94 73 GLY A O 1
ATOM 546 N N . ALA A 1 74 ? -15.659 1.101 10.764 1.00 89.56 74 ALA A N 1
ATOM 547 C CA . ALA A 1 74 ? -14.974 2.271 10.228 1.00 89.56 74 ALA A CA 1
ATOM 548 C C . ALA A 1 74 ? -13.567 2.375 10.833 1.00 89.56 74 ALA A C 1
ATOM 550 O O . ALA A 1 74 ? -13.417 2.531 12.045 1.00 89.56 74 ALA A O 1
ATOM 551 N N . VAL A 1 75 ? -12.542 2.291 9.984 1.00 88.69 75 VAL A N 1
ATOM 552 C CA . VAL A 1 75 ? -11.133 2.389 10.382 1.00 88.69 75 VAL A CA 1
ATOM 553 C C . VAL A 1 75 ? -10.449 3.443 9.523 1.00 88.69 75 VAL A C 1
ATOM 555 O O . VAL A 1 75 ? -10.579 3.436 8.301 1.00 88.69 75 VAL A O 1
ATOM 558 N N . GLN A 1 76 ? -9.705 4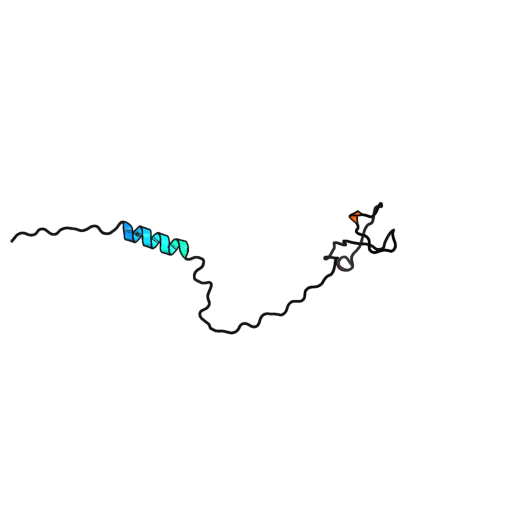.339 10.168 1.00 90.25 76 GLN A N 1
ATOM 559 C CA . GLN A 1 76 ? -8.830 5.293 9.499 1.00 90.25 76 GLN A CA 1
ATOM 560 C C . GLN A 1 76 ? -7.382 4.929 9.812 1.00 90.25 76 GLN A C 1
ATOM 562 O O . GLN A 1 76 ? -7.017 4.768 10.976 1.00 90.25 76 GLN A O 1
ATOM 567 N N . VAL A 1 77 ? -6.576 4.762 8.766 1.00 91.00 77 VAL A N 1
ATOM 568 C CA . VAL A 1 77 ? -5.166 4.386 8.881 1.00 91.00 77 VAL A CA 1
ATOM 569 C C . VAL A 1 77 ? -4.309 5.591 8.520 1.00 91.00 77 VAL A C 1
ATOM 571 O O . VAL A 1 77 ? -4.548 6.236 7.502 1.00 91.00 77 VAL A O 1
ATOM 574 N N . VAL A 1 78 ? -3.321 5.880 9.363 1.00 92.62 78 VAL A N 1
ATOM 575 C CA . VAL A 1 78 ? -2.292 6.894 9.121 1.00 92.62 78 VAL A CA 1
ATOM 576 C C . VAL A 1 78 ? -0.986 6.157 8.846 1.00 92.62 78 VAL A C 1
ATOM 578 O O . VAL A 1 78 ? -0.546 5.375 9.688 1.00 92.62 78 VAL A O 1
ATOM 581 N N . THR A 1 79 ? -0.412 6.349 7.657 1.00 92.81 79 THR A N 1
ATOM 582 C CA . THR A 1 79 ? 0.858 5.721 7.263 1.00 92.81 79 THR A CA 1
ATOM 583 C C . THR A 1 79 ? 2.045 6.575 7.691 1.00 92.81 79 THR A C 1
ATOM 585 O O . THR A 1 79 ? 1.904 7.771 7.938 1.00 92.81 79 THR A O 1
ATOM 588 N N . GLU A 1 80 ? 3.232 5.979 7.769 1.00 90.50 80 GLU A N 1
ATOM 589 C CA . GLU A 1 80 ? 4.450 6.707 8.145 1.00 90.50 80 GLU A CA 1
ATOM 590 C C . GLU A 1 80 ? 4.790 7.818 7.150 1.00 90.50 80 GLU A C 1
ATOM 592 O O . GLU A 1 80 ? 5.235 8.877 7.556 1.00 90.50 80 GLU A O 1
ATOM 597 N N . GLN A 1 81 ? 4.509 7.625 5.858 1.00 87.69 81 GLN A N 1
ATOM 598 C CA . GLN A 1 81 ? 4.737 8.636 4.820 1.00 87.69 81 GLN A CA 1
ATOM 599 C C . GLN A 1 81 ? 3.802 9.849 4.933 1.00 87.69 81 GLN A C 1
ATOM 601 O O . GLN A 1 81 ? 4.017 10.853 4.254 1.00 87.69 81 GLN A O 1
ATOM 606 N N . PHE A 1 82 ? 2.728 9.745 5.721 1.00 88.12 82 PHE A N 1
ATOM 607 C CA . PHE A 1 82 ? 1.851 10.871 6.030 1.00 88.12 82 PHE A CA 1
ATOM 608 C C . PHE A 1 82 ? 2.394 11.753 7.163 1.00 88.12 82 PHE A C 1
ATOM 610 O O . PHE A 1 82 ? 2.004 12.918 7.241 1.00 88.12 82 PHE A O 1
ATOM 617 N N . LEU A 1 83 ? 3.250 11.206 8.032 1.00 83.25 83 LEU A N 1
ATOM 618 C CA . LEU A 1 83 ? 3.864 11.915 9.158 1.00 83.25 83 LEU A CA 1
ATOM 619 C C . LEU A 1 83 ? 5.129 12.664 8.719 1.00 83.25 83 LEU A C 1
ATOM 621 O O . LEU A 1 83 ? 5.348 13.762 9.277 1.00 83.25 83 LEU A O 1
#

Radius of gyration: 34.11 Å; chains: 1; bounding box: 46×23×108 Å

pLDDT: mean 77.78, std 13.98, range [38.88, 93.12]

Secondary structure (DSSP, 8-state):
-----------SHHHHHHHHHHHTGGGTT------PPPPPPP------S-BTTB--EESTTTSS-EEGGG-SS------GGG-